Protein AF-A0A0A1STQ3-F1 (afdb_monomer)

Structure (mmCIF, N/CA/C/O backbone):
data_AF-A0A0A1STQ3-F1
#
_entry.id   AF-A0A0A1STQ3-F1
#
loop_
_atom_site.group_PDB
_atom_site.id
_atom_site.type_symbol
_atom_site.label_atom_id
_atom_site.label_alt_id
_atom_site.label_comp_id
_atom_site.label_asym_id
_atom_site.label_entity_id
_atom_site.label_seq_id
_atom_site.pdbx_PDB_ins_code
_atom_site.Cartn_x
_atom_site.Cartn_y
_atom_site.Cartn_z
_atom_site.occupancy
_atom_site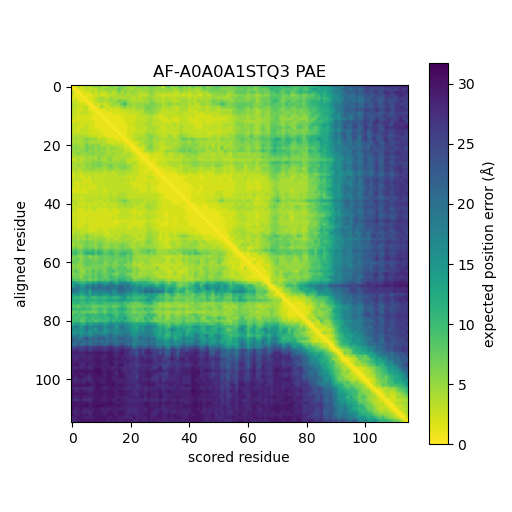.B_iso_or_equiv
_atom_site.auth_seq_id
_atom_site.auth_comp_id
_atom_site.auth_asym_id
_atom_site.auth_atom_id
_atom_site.pdbx_PDB_model_num
ATOM 1 N N . MET A 1 1 ? -2.322 8.159 -5.920 1.00 77.81 1 MET A N 1
ATOM 2 C CA . MET A 1 1 ? -1.523 7.340 -6.866 1.00 77.81 1 MET A CA 1
ATOM 3 C C . MET A 1 1 ? -0.372 8.107 -7.492 1.00 77.81 1 MET A C 1
ATOM 5 O O . MET A 1 1 ? 0.754 7.673 -7.313 1.00 77.81 1 MET A O 1
ATOM 9 N N . SER A 1 2 ? -0.618 9.239 -8.168 1.00 82.88 2 SER A N 1
ATOM 10 C CA . SER A 1 2 ? 0.446 10.011 -8.840 1.00 82.88 2 SER A CA 1
ATOM 11 C C . SER A 1 2 ? 1.638 10.333 -7.929 1.00 82.88 2 SER A C 1
ATOM 13 O O . SER A 1 2 ? 2.769 10.093 -8.323 1.00 82.88 2 SER A O 1
ATOM 15 N N . ALA A 1 3 ? 1.381 10.760 -6.685 1.00 84.69 3 ALA A N 1
ATOM 16 C CA . ALA A 1 3 ? 2.426 11.088 -5.707 1.00 84.69 3 ALA A CA 1
ATOM 17 C C . ALA A 1 3 ? 3.348 9.905 -5.339 1.00 84.69 3 ALA A C 1
ATOM 19 O O . ALA A 1 3 ? 4.530 10.096 -5.074 1.00 84.69 3 ALA A O 1
ATOM 20 N N . VAL A 1 4 ? 2.813 8.677 -5.346 1.00 84.06 4 VAL A N 1
ATOM 21 C CA . VAL A 1 4 ? 3.591 7.453 -5.091 1.00 84.06 4 VAL A CA 1
ATOM 22 C C . VAL A 1 4 ? 4.457 7.111 -6.301 1.00 84.06 4 VAL A C 1
ATOM 24 O O . VAL A 1 4 ? 5.598 6.703 -6.141 1.00 84.06 4 VAL A O 1
ATOM 27 N N . VAL A 1 5 ? 3.929 7.290 -7.517 1.00 82.88 5 VAL A N 1
ATOM 28 C CA . VAL A 1 5 ? 4.670 7.026 -8.763 1.00 82.88 5 VAL A CA 1
ATOM 29 C C . VAL A 1 5 ? 5.827 8.007 -8.937 1.00 82.88 5 VAL A C 1
ATOM 31 O O . VAL A 1 5 ? 6.866 7.621 -9.455 1.00 82.88 5 VAL A O 1
ATOM 34 N N . SER A 1 6 ? 5.659 9.247 -8.483 1.00 84.50 6 SER A N 1
ATOM 35 C CA . SER A 1 6 ? 6.706 10.269 -8.490 1.00 84.50 6 SER A CA 1
ATOM 36 C C . SER A 1 6 ? 7.690 10.166 -7.316 1.00 84.50 6 SER A C 1
ATOM 38 O O . SER A 1 6 ? 8.530 11.042 -7.175 1.00 84.50 6 SER A O 1
ATOM 40 N N . GLU A 1 7 ? 7.569 9.148 -6.452 1.00 85.19 7 GLU A N 1
ATOM 41 C CA . GLU A 1 7 ? 8.462 8.905 -5.302 1.00 85.19 7 GLU A CA 1
ATOM 42 C C . GLU A 1 7 ? 8.556 10.081 -4.304 1.00 85.19 7 GLU A C 1
ATOM 44 O O . GLU A 1 7 ? 9.529 10.220 -3.570 1.00 85.19 7 GLU A O 1
ATOM 49 N N . HIS A 1 8 ? 7.522 10.928 -4.237 1.00 88.44 8 HIS A N 1
ATOM 50 C CA . HIS A 1 8 ? 7.512 12.127 -3.393 1.00 88.44 8 HIS A CA 1
ATOM 51 C C . HIS A 1 8 ? 6.823 11.852 -2.054 1.00 88.44 8 HIS A C 1
ATOM 53 O O . HIS A 1 8 ? 5.601 11.990 -1.935 1.00 88.44 8 HIS A O 1
ATOM 59 N N . ILE A 1 9 ? 7.599 11.476 -1.034 1.00 88.50 9 ILE A N 1
ATOM 60 C CA . ILE A 1 9 ? 7.075 11.137 0.298 1.00 88.50 9 ILE A CA 1
ATOM 61 C C . ILE A 1 9 ? 6.324 12.304 0.952 1.00 88.50 9 ILE A C 1
ATOM 63 O O . ILE A 1 9 ? 5.267 12.081 1.538 1.00 88.50 9 ILE A O 1
ATOM 67 N N . GLU A 1 10 ? 6.781 13.549 0.803 1.00 90.25 10 GLU A N 1
ATOM 68 C CA . GLU A 1 10 ? 6.115 14.736 1.357 1.00 90.25 10 GLU A CA 1
ATOM 69 C C . GLU A 1 10 ? 4.731 14.935 0.744 1.00 90.25 10 GLU A C 1
ATOM 71 O O . GLU A 1 10 ? 3.764 15.205 1.454 1.00 90.25 10 GLU A O 1
ATOM 76 N N . ALA A 1 11 ? 4.610 14.737 -0.571 1.00 89.88 11 ALA A N 1
ATOM 77 C CA . ALA A 1 11 ? 3.326 14.811 -1.253 1.00 89.88 1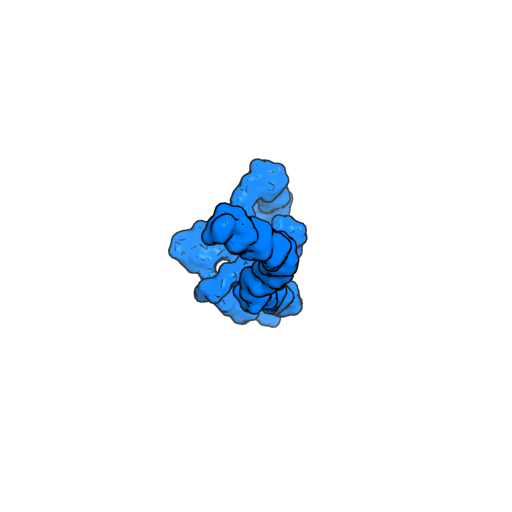1 ALA A CA 1
ATOM 78 C C . ALA A 1 11 ? 2.392 13.684 -0.788 1.00 89.88 11 ALA A C 1
ATOM 80 O O . ALA A 1 11 ? 1.206 13.919 -0.569 1.00 89.88 11 ALA A O 1
ATOM 81 N N . VAL A 1 12 ? 2.915 12.468 -0.593 1.00 88.25 12 VAL A N 1
ATOM 82 C CA . VAL A 1 12 ? 2.132 11.351 -0.041 1.00 8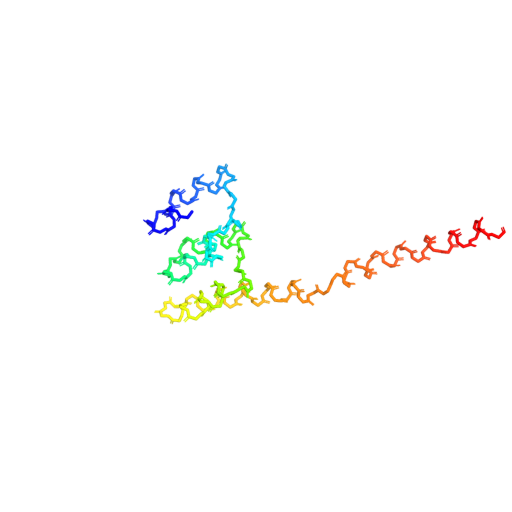8.25 12 VAL A CA 1
ATOM 83 C C . VAL A 1 12 ? 1.668 11.660 1.385 1.00 88.25 12 VAL A C 1
ATOM 85 O O . VAL A 1 12 ? 0.497 11.449 1.689 1.00 88.25 12 VAL A O 1
ATOM 88 N N . ARG A 1 13 ? 2.544 12.202 2.237 1.00 90.44 13 ARG A N 1
ATOM 89 C CA . ARG A 1 13 ? 2.221 12.608 3.612 1.00 90.44 13 ARG A CA 1
ATOM 90 C C . ARG A 1 13 ? 1.116 13.653 3.647 1.00 90.44 13 ARG A C 1
ATOM 92 O O . ARG A 1 13 ? 0.096 13.415 4.282 1.00 90.44 13 ARG A O 1
ATOM 99 N N . LEU A 1 14 ? 1.278 14.745 2.900 1.00 90.00 14 LEU A N 1
ATOM 100 C CA . LEU A 1 14 ? 0.283 15.816 2.817 1.00 90.00 14 LEU A CA 1
ATOM 101 C C . LEU A 1 14 ? -1.073 15.303 2.330 1.00 90.00 14 LEU A C 1
ATOM 103 O O . LEU A 1 14 ? -2.100 15.665 2.893 1.00 90.00 14 LEU A O 1
ATOM 107 N N . LEU A 1 15 ? -1.088 14.439 1.312 1.00 87.75 15 LEU A N 1
ATOM 108 C CA . LEU A 1 15 ? -2.329 13.861 0.802 1.00 87.75 15 LEU A CA 1
ATOM 109 C C . LEU A 1 15 ? -3.012 12.969 1.840 1.00 87.75 15 LEU A C 1
ATOM 111 O O . LEU A 1 15 ? -4.222 13.066 2.029 1.00 87.75 15 LEU A O 1
ATOM 115 N N . VAL A 1 16 ? -2.254 12.108 2.517 1.00 87.12 16 VAL A N 1
ATOM 116 C CA . VAL A 1 16 ? -2.804 11.216 3.544 1.00 87.12 16 VAL A CA 1
ATOM 117 C C . VAL A 1 16 ? -3.299 12.006 4.755 1.00 87.12 16 VAL A C 1
ATOM 119 O O . VAL A 1 16 ? -4.388 11.729 5.252 1.00 87.12 16 VAL A O 1
ATOM 122 N N . ASP A 1 17 ? -2.554 13.017 5.196 1.00 88.31 17 ASP A N 1
ATOM 123 C CA . ASP A 1 17 ? -2.948 13.875 6.316 1.00 88.31 17 ASP A CA 1
ATOM 124 C C . ASP A 1 17 ? -4.148 14.774 5.960 1.00 88.31 17 ASP A C 1
ATOM 126 O O . ASP A 1 17 ? -4.968 15.073 6.824 1.00 88.31 17 ASP A O 1
ATOM 130 N N . ALA A 1 18 ? -4.327 15.119 4.679 1.00 87.56 18 ALA A N 1
ATOM 131 C CA . ALA A 1 18 ? -5.532 15.773 4.162 1.00 87.56 18 ALA A CA 1
ATOM 132 C C . ALA A 1 18 ? -6.751 14.832 4.038 1.00 87.56 18 ALA A C 1
ATOM 134 O O . ALA A 1 18 ? -7.807 15.254 3.567 1.00 87.56 18 ALA A O 1
ATOM 135 N N . GLY A 1 19 ? -6.630 13.563 4.442 1.00 82.62 19 GLY A N 1
ATOM 136 C CA . GLY A 1 19 ? -7.724 12.592 4.417 1.00 82.62 19 GLY A CA 1
ATOM 137 C C . GLY A 1 19 ? -7.912 11.884 3.075 1.00 82.62 19 GLY A C 1
ATOM 138 O O . GLY A 1 19 ? -9.002 11.382 2.799 1.00 82.62 19 GLY A O 1
ATOM 139 N N . ALA A 1 20 ? -6.883 11.826 2.221 1.00 85.44 20 ALA A N 1
ATOM 140 C CA . ALA A 1 20 ? -6.957 11.038 0.995 1.00 85.44 20 ALA A CA 1
ATOM 141 C C . ALA A 1 20 ? -7.252 9.562 1.306 1.00 85.44 20 ALA A C 1
ATOM 143 O O . ALA A 1 20 ? -6.626 8.949 2.170 1.00 85.44 20 ALA A O 1
ATOM 144 N N . ALA A 1 21 ? -8.182 8.972 0.553 1.00 82.50 21 ALA A N 1
ATOM 145 C CA . ALA A 1 21 ? -8.564 7.577 0.716 1.00 82.50 21 ALA A CA 1
ATOM 146 C C . ALA A 1 21 ? -7.405 6.635 0.336 1.00 82.50 21 ALA A C 1
ATOM 148 O O . ALA A 1 21 ? -7.104 6.420 -0.842 1.00 82.50 21 ALA A O 1
ATOM 149 N N . ILE A 1 22 ? -6.771 6.064 1.360 1.00 81.31 22 ILE A N 1
ATOM 150 C CA . ILE A 1 22 ? -5.592 5.188 1.267 1.00 81.31 22 ILE A CA 1
ATOM 151 C C . ILE A 1 22 ? -5.908 3.875 0.530 1.00 81.31 22 ILE A C 1
ATOM 153 O O . ILE A 1 22 ? -5.082 3.371 -0.232 1.00 81.31 22 ILE A O 1
ATOM 157 N N . GLU A 1 23 ? -7.134 3.380 0.699 1.00 75.56 23 GLU A N 1
ATOM 158 C CA . GLU A 1 23 ? -7.645 2.128 0.121 1.00 75.56 23 GLU A CA 1
ATOM 159 C C . GLU A 1 23 ? -8.182 2.291 -1.312 1.00 75.56 23 GLU A C 1
ATOM 161 O O . GLU A 1 23 ? -8.771 1.369 -1.869 1.00 75.56 23 GLU A O 1
ATOM 166 N N . THR A 1 24 ? -8.018 3.464 -1.932 1.00 82.94 24 THR A N 1
ATOM 167 C CA . THR A 1 24 ? -8.464 3.656 -3.319 1.00 82.94 24 THR A CA 1
ATOM 168 C C . THR A 1 24 ? -7.680 2.729 -4.243 1.00 82.94 24 THR A C 1
ATOM 170 O O . THR A 1 24 ? -6.456 2.646 -4.148 1.00 82.94 24 THR A O 1
ATOM 173 N N . GLU A 1 25 ? -8.361 2.084 -5.185 1.00 83.69 25 GLU A N 1
ATOM 174 C CA . GLU A 1 25 ? -7.734 1.240 -6.200 1.00 83.69 25 GLU A CA 1
ATOM 175 C C . GLU A 1 25 ? -7.800 1.895 -7.584 1.00 83.69 25 GLU A C 1
ATOM 177 O O . GLU A 1 25 ? -8.721 2.640 -7.919 1.00 83.69 25 GLU A O 1
ATOM 182 N N . THR A 1 26 ? -6.795 1.621 -8.411 1.00 83.25 26 THR A N 1
ATOM 183 C CA . THR A 1 26 ? -6.842 1.936 -9.845 1.00 83.25 26 THR A CA 1
ATOM 184 C C . THR A 1 26 ? -7.768 0.967 -10.587 1.00 83.25 26 THR A C 1
ATOM 186 O O . THR A 1 26 ? -8.147 -0.075 -10.060 1.00 83.25 26 THR A O 1
ATOM 189 N N . SER A 1 27 ? -8.058 1.237 -11.864 1.00 83.06 27 SER A N 1
ATOM 190 C CA . SER A 1 27 ? -8.806 0.317 -12.742 1.00 83.06 27 SER A CA 1
ATOM 191 C C . SER A 1 27 ? -8.186 -1.085 -12.868 1.00 83.06 27 SER A C 1
ATOM 193 O O . SER A 1 27 ? -8.864 -2.030 -13.258 1.00 83.06 27 SER A O 1
ATOM 195 N N . TRP A 1 28 ? -6.906 -1.234 -12.514 1.00 77.69 28 TRP A N 1
ATOM 196 C CA . TRP A 1 28 ? -6.167 -2.500 -12.507 1.00 77.69 28 TRP A CA 1
ATOM 197 C C . TRP A 1 28 ? -6.139 -3.191 -11.131 1.00 77.69 28 TRP A C 1
ATOM 199 O O . TRP A 1 28 ? -5.426 -4.192 -10.959 1.00 77.69 28 TRP A O 1
ATOM 209 N N . GLY A 1 29 ? -6.863 -2.641 -10.150 1.00 80.62 29 GLY A N 1
ATOM 210 C CA . GLY A 1 29 ? -6.897 -3.094 -8.759 1.00 80.62 29 GLY A CA 1
ATOM 211 C C . GLY A 1 29 ? -5.636 -2.750 -7.959 1.00 80.62 29 GLY A C 1
ATOM 212 O O . GLY A 1 29 ? -5.431 -3.297 -6.882 1.00 80.62 29 GLY A O 1
ATOM 213 N N . ASP A 1 30 ? -4.734 -1.912 -8.488 1.00 83.94 30 ASP A N 1
ATOM 214 C CA . ASP A 1 30 ? -3.533 -1.506 -7.747 1.00 83.94 30 ASP A CA 1
ATOM 215 C C . ASP A 1 30 ? -3.886 -0.385 -6.759 1.00 83.94 30 ASP A C 1
ATOM 217 O O . ASP A 1 30 ? -4.345 0.681 -7.180 1.00 83.94 30 ASP A O 1
ATOM 221 N N . SER A 1 31 ? -3.624 -0.616 -5.470 1.00 87.75 31 SER A N 1
ATOM 222 C CA . SER A 1 31 ? -3.673 0.401 -4.411 1.00 87.75 31 SER A CA 1
ATOM 223 C C . SER A 1 31 ? -2.368 1.206 -4.325 1.00 87.75 31 SER A C 1
ATOM 225 O O . SER A 1 31 ? -1.345 0.827 -4.907 1.00 87.75 31 SER A O 1
ATOM 227 N N . ALA A 1 32 ? -2.367 2.298 -3.553 1.00 87.31 32 ALA A N 1
ATOM 228 C CA . ALA A 1 32 ? -1.185 3.143 -3.357 1.00 87.31 32 ALA A CA 1
ATOM 229 C C . ALA A 1 32 ? -0.015 2.333 -2.781 1.00 87.31 32 ALA A C 1
ATOM 231 O O . ALA A 1 32 ? 1.114 2.426 -3.265 1.00 87.31 32 ALA A O 1
ATOM 232 N N . LEU A 1 33 ? -0.321 1.459 -1.822 1.00 87.06 33 LEU A N 1
ATOM 233 C CA . LEU A 1 33 ? 0.631 0.535 -1.219 1.00 87.06 33 LEU A CA 1
ATOM 234 C C . LEU A 1 33 ? 1.146 -0.508 -2.219 1.00 87.06 33 LEU A C 1
ATOM 236 O O . LEU A 1 33 ? 2.330 -0.830 -2.212 1.00 87.06 33 LEU A O 1
ATOM 240 N N . THR A 1 34 ? 0.289 -1.009 -3.114 1.00 85.56 34 THR A N 1
ATOM 241 C CA . THR A 1 34 ? 0.697 -1.978 -4.146 1.00 85.56 34 THR A CA 1
ATOM 242 C C . THR A 1 34 ? 1.726 -1.369 -5.098 1.00 85.56 34 THR A C 1
ATOM 244 O O . THR A 1 34 ? 2.716 -2.018 -5.439 1.00 85.56 34 THR A O 1
ATOM 247 N N . ILE A 1 35 ? 1.514 -0.117 -5.514 1.00 87.19 35 ILE A N 1
ATOM 248 C CA . ILE A 1 35 ? 2.440 0.609 -6.393 1.00 87.19 35 ILE A CA 1
ATOM 249 C C . ILE A 1 35 ? 3.766 0.864 -5.668 1.00 87.19 35 ILE A C 1
ATOM 251 O O . ILE A 1 35 ? 4.822 0.562 -6.224 1.00 87.19 35 ILE A O 1
ATOM 255 N N . ALA A 1 36 ? 3.714 1.343 -4.420 1.00 87.44 36 ALA A N 1
ATOM 256 C CA . ALA A 1 36 ? 4.903 1.590 -3.604 1.00 87.44 36 ALA A CA 1
ATOM 257 C C . ALA A 1 36 ? 5.731 0.308 -3.397 1.00 87.44 36 ALA A C 1
ATOM 259 O O . ALA A 1 36 ? 6.933 0.291 -3.666 1.00 87.44 36 ALA A O 1
ATOM 260 N N . ALA A 1 37 ? 5.070 -0.796 -3.036 1.00 83.94 37 ALA A N 1
ATOM 261 C CA . ALA A 1 37 ? 5.706 -2.092 -2.824 1.00 83.94 37 ALA A CA 1
ATOM 262 C C . ALA A 1 37 ? 6.286 -2.689 -4.117 1.00 83.94 37 ALA A C 1
ATOM 264 O O . ALA A 1 37 ? 7.361 -3.288 -4.092 1.00 83.94 37 ALA A O 1
ATOM 265 N N . ARG A 1 38 ? 5.605 -2.520 -5.261 1.00 83.75 38 ARG A N 1
ATOM 266 C CA . ARG A 1 38 ? 6.094 -2.988 -6.571 1.00 83.75 38 ARG A CA 1
ATOM 267 C C . ARG A 1 38 ? 7.347 -2.237 -7.017 1.00 83.75 38 ARG A C 1
ATOM 269 O O . ARG A 1 38 ? 8.233 -2.850 -7.606 1.00 83.75 38 ARG A O 1
ATOM 276 N N . ASN A 1 39 ? 7.402 -0.938 -6.740 1.00 83.50 39 ASN A N 1
ATOM 277 C CA . ASN A 1 39 ? 8.528 -0.083 -7.108 1.00 83.50 39 ASN A CA 1
ATOM 278 C C . ASN A 1 39 ? 9.664 -0.131 -6.065 1.00 83.50 39 ASN A C 1
ATOM 280 O O . ASN A 1 39 ? 10.782 0.287 -6.352 1.00 83.50 39 ASN A O 1
ATOM 284 N N . GLY A 1 40 ? 9.408 -0.700 -4.881 1.00 81.88 40 GLY A N 1
ATOM 285 C CA . GLY A 1 40 ? 10.386 -0.821 -3.800 1.00 81.88 40 GLY A CA 1
ATOM 286 C C . GLY A 1 40 ? 10.651 0.500 -3.081 1.00 81.88 40 GLY A C 1
ATOM 287 O O . GLY A 1 40 ? 11.788 0.765 -2.702 1.00 81.88 40 GLY A O 1
ATOM 288 N N . LEU A 1 41 ? 9.617 1.331 -2.936 1.00 86.62 41 LEU A N 1
ATOM 289 C CA . LEU A 1 41 ? 9.680 2.615 -2.242 1.00 86.62 41 LEU A CA 1
ATOM 290 C C . LEU A 1 41 ? 9.513 2.377 -0.739 1.00 86.62 41 LEU A C 1
ATOM 292 O O . LEU A 1 41 ? 8.385 2.423 -0.247 1.00 86.62 41 LEU A O 1
ATOM 296 N N . GLU A 1 42 ? 10.608 2.079 -0.028 1.00 83.88 42 GLU 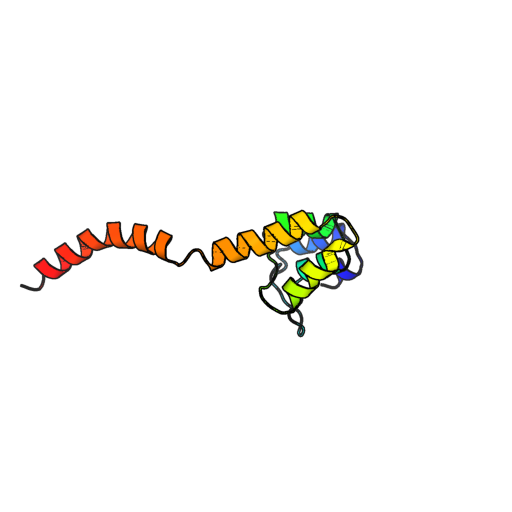A N 1
ATOM 297 C CA . GLU A 1 42 ? 10.601 1.743 1.412 1.00 83.88 42 GLU A CA 1
ATOM 298 C C . GLU A 1 42 ? 9.721 2.678 2.217 1.00 83.88 42 GLU A C 1
ATOM 300 O O . GLU A 1 42 ? 8.793 2.265 2.902 1.00 83.88 42 GLU A O 1
ATOM 305 N N . GLU A 1 43 ? 10.046 3.959 2.107 1.00 86.31 43 GLU A N 1
ATOM 306 C CA . GLU A 1 43 ? 9.597 4.981 3.024 1.00 86.31 43 GLU A CA 1
ATOM 307 C C . GLU A 1 43 ? 8.109 5.237 2.829 1.00 86.31 43 GLU A C 1
ATOM 309 O O . GLU A 1 43 ? 7.345 5.291 3.789 1.00 86.31 43 GLU A O 1
ATOM 314 N N . ILE A 1 44 ? 7.675 5.269 1.568 1.00 88.44 44 ILE A N 1
ATOM 315 C CA . ILE A 1 44 ? 6.267 5.391 1.200 1.00 88.44 44 ILE A CA 1
ATOM 316 C C . ILE A 1 44 ? 5.499 4.125 1.590 1.00 88.44 44 ILE A C 1
ATOM 318 O O . ILE A 1 44 ? 4.378 4.220 2.081 1.00 88.44 44 ILE A O 1
ATOM 322 N N . THR A 1 45 ? 6.083 2.939 1.405 1.00 86.81 45 THR A N 1
ATOM 323 C CA . THR A 1 45 ? 5.428 1.671 1.759 1.00 86.81 45 THR A CA 1
ATOM 324 C C . THR A 1 45 ? 5.240 1.560 3.272 1.00 86.81 45 THR A C 1
ATOM 326 O O . THR A 1 45 ? 4.148 1.216 3.717 1.00 86.81 45 THR A O 1
ATOM 329 N N . ASN A 1 46 ? 6.265 1.906 4.055 1.00 85.12 46 ASN A N 1
ATOM 330 C CA . ASN A 1 46 ? 6.210 1.927 5.515 1.00 85.12 46 ASN A CA 1
ATOM 331 C C . ASN A 1 46 ? 5.205 2.970 6.006 1.00 85.12 46 ASN A C 1
ATOM 333 O O . ASN A 1 46 ? 4.328 2.636 6.789 1.00 85.12 46 ASN A O 1
ATOM 337 N N . PHE A 1 47 ? 5.253 4.193 5.474 1.00 88.06 47 PHE A N 1
ATOM 338 C CA . PHE A 1 47 ? 4.313 5.247 5.852 1.00 88.06 47 PHE A CA 1
ATOM 339 C C . PHE A 1 47 ? 2.854 4.865 5.566 1.00 88.06 47 PHE A C 1
ATOM 341 O O . PHE A 1 47 ? 1.982 5.056 6.413 1.00 88.06 47 PHE A O 1
ATOM 348 N N . LEU A 1 48 ? 2.574 4.307 4.385 1.00 86.75 48 LEU A N 1
ATOM 349 C CA . LEU A 1 48 ? 1.227 3.854 4.039 1.00 86.75 48 LEU A CA 1
ATOM 350 C C . LEU A 1 48 ? 0.790 2.688 4.936 1.00 86.75 48 LEU A C 1
ATOM 352 O O . LEU A 1 48 ? -0.342 2.692 5.414 1.00 86.75 48 LEU A O 1
ATOM 356 N N . ALA A 1 49 ? 1.678 1.729 5.208 1.00 83.12 49 ALA A N 1
ATOM 357 C CA . ALA A 1 49 ? 1.401 0.616 6.114 1.00 83.12 49 ALA A CA 1
ATOM 358 C C . ALA A 1 49 ? 1.115 1.087 7.552 1.00 83.12 49 ALA A C 1
ATOM 360 O O . ALA A 1 49 ? 0.147 0.630 8.157 1.00 83.12 49 ALA A O 1
ATOM 361 N N . ASP A 1 50 ? 1.886 2.047 8.072 1.00 85.12 50 ASP A N 1
ATOM 362 C CA . ASP A 1 50 ? 1.690 2.643 9.402 1.00 85.12 50 ASP A CA 1
ATOM 363 C C . ASP A 1 50 ? 0.351 3.383 9.510 1.00 85.12 50 ASP A C 1
ATOM 365 O O . ASP A 1 50 ? -0.279 3.411 10.568 1.00 85.12 50 ASP A O 1
ATOM 369 N N . LYS A 1 51 ? -0.121 3.951 8.397 1.00 84.44 51 LYS A N 1
ATOM 370 C CA . LYS A 1 51 ? -1.444 4.580 8.287 1.00 84.44 51 LYS A CA 1
ATOM 371 C C . LYS A 1 51 ? -2.580 3.568 8.074 1.00 84.44 51 LYS A C 1
ATOM 373 O O . LYS A 1 51 ? -3.731 3.976 7.935 1.00 84.44 51 LYS A O 1
ATOM 378 N N . GLY A 1 52 ? -2.279 2.269 8.085 1.00 79.81 52 GLY A N 1
ATOM 379 C CA . GLY A 1 52 ? -3.258 1.187 7.997 1.00 79.81 52 GLY A CA 1
ATOM 380 C C . GLY A 1 52 ? -3.570 0.714 6.578 1.00 79.81 52 GLY A C 1
ATOM 381 O O . GLY A 1 52 ? -4.542 -0.016 6.412 1.00 79.81 52 GLY A O 1
ATOM 382 N N . ALA A 1 53 ? -2.771 1.098 5.574 1.00 83.25 53 ALA A N 1
ATOM 383 C CA . ALA A 1 53 ? -2.936 0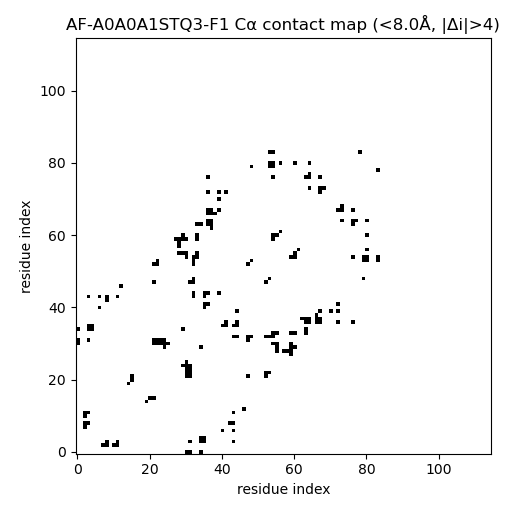.597 4.213 1.00 83.25 53 ALA A CA 1
ATOM 384 C C . ALA A 1 53 ? -2.709 -0.916 4.154 1.00 83.25 53 ALA A C 1
ATOM 386 O O . ALA A 1 53 ? -1.713 -1.421 4.683 1.00 83.25 53 ALA A O 1
ATOM 387 N N . ILE A 1 54 ? -3.571 -1.637 3.436 1.00 79.06 54 ILE A N 1
ATOM 388 C CA . ILE A 1 54 ? -3.440 -3.091 3.262 1.00 79.06 54 ILE A CA 1
ATOM 389 C C . ILE A 1 54 ? -3.256 -3.445 1.780 1.00 79.06 54 ILE A C 1
ATOM 391 O O . ILE A 1 54 ? -3.613 -2.704 0.862 1.00 79.06 54 ILE A O 1
ATOM 395 N N . LEU A 1 55 ? -2.613 -4.588 1.523 1.00 78.88 55 LEU A N 1
ATOM 396 C CA . LEU A 1 55 ? -2.496 -5.122 0.171 1.00 78.88 55 LEU A CA 1
ATOM 397 C C . LEU A 1 55 ? -3.778 -5.868 -0.232 1.00 78.88 55 LEU A C 1
ATOM 399 O O . LEU A 1 55 ? -4.243 -6.730 0.519 1.00 78.88 55 LEU A O 1
ATOM 403 N N . PRO A 1 56 ? -4.308 -5.631 -1.441 1.00 75.88 56 PRO A N 1
ATOM 404 C CA . PRO A 1 56 ? -5.511 -6.312 -1.907 1.00 75.88 56 PRO A CA 1
ATOM 405 C C . PRO A 1 56 ? -5.260 -7.812 -2.147 1.00 75.88 56 PRO A C 1
ATOM 407 O O . PRO A 1 56 ? -4.205 -8.198 -2.650 1.00 75.88 56 PRO A O 1
ATOM 410 N N . GLN A 1 57 ? -6.244 -8.689 -1.881 1.00 69.62 57 GLN A N 1
ATOM 411 C CA . GLN A 1 57 ? -6.111 -10.154 -2.116 1.00 69.62 57 GLN A CA 1
ATOM 412 C C . GLN A 1 57 ? -6.018 -10.530 -3.605 1.00 69.62 57 GLN A C 1
ATOM 414 O O . GLN A 1 57 ? -5.721 -11.675 -3.971 1.00 69.62 57 GLN A O 1
ATOM 419 N N . GLY A 1 58 ? -6.310 -9.567 -4.478 1.00 74.81 58 GLY A N 1
ATOM 420 C CA . GLY A 1 58 ? -6.368 -9.745 -5.914 1.00 74.81 58 GLY A CA 1
ATOM 421 C C . GLY A 1 58 ? -5.003 -9.938 -6.587 1.00 74.81 58 GLY A C 1
ATOM 422 O O . GLY A 1 58 ? -3.950 -10.049 -5.948 1.00 74.81 58 GLY A O 1
ATOM 423 N N . PRO A 1 59 ? -5.000 -9.966 -7.929 1.00 76.50 59 PRO A N 1
ATOM 424 C CA . PRO A 1 59 ? -3.777 -10.025 -8.724 1.00 76.50 59 PRO A CA 1
ATOM 425 C C . PRO A 1 59 ? -2.763 -8.939 -8.340 1.00 76.50 59 PRO A C 1
ATOM 427 O O . PRO A 1 59 ? -1.565 -9.207 -8.349 1.00 76.50 59 PRO A O 1
ATOM 430 N N . ALA A 1 60 ? -3.240 -7.753 -7.960 1.00 75.44 60 ALA A N 1
ATOM 431 C CA . ALA A 1 60 ? -2.444 -6.620 -7.501 1.00 75.44 60 ALA A CA 1
ATOM 432 C C . ALA A 1 60 ? -1.558 -6.943 -6.288 1.00 75.44 60 ALA A C 1
ATOM 434 O O . ALA A 1 60 ? -0.332 -6.879 -6.407 1.00 75.44 60 ALA A O 1
ATOM 435 N N . GLY A 1 61 ? -2.127 -7.401 -5.168 1.00 77.75 61 GLY A N 1
A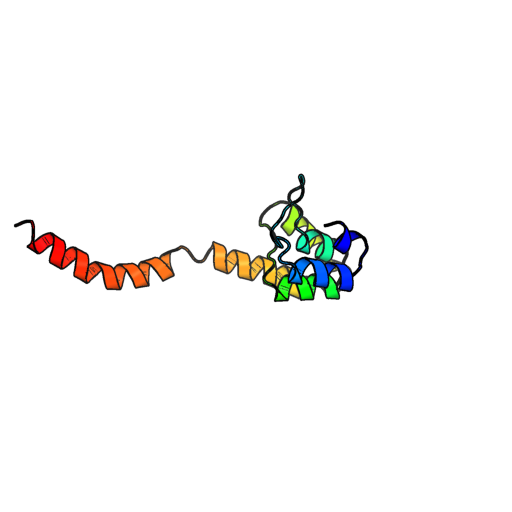TOM 436 C CA . GLY A 1 61 ? -1.328 -7.759 -3.991 1.00 77.75 61 GLY A CA 1
ATOM 437 C C . GLY A 1 61 ? -0.379 -8.926 -4.259 1.00 77.75 61 GLY A C 1
ATOM 438 O O . GLY A 1 61 ? 0.781 -8.882 -3.853 1.00 77.75 61 GLY A O 1
ATOM 439 N N . ARG A 1 62 ? -0.804 -9.920 -5.058 1.00 78.31 62 ARG A N 1
ATOM 440 C CA . ARG A 1 62 ? 0.082 -11.023 -5.488 1.00 78.31 62 ARG A CA 1
ATOM 441 C C . ARG A 1 62 ? 1.257 -10.549 -6.345 1.00 78.31 62 ARG A C 1
ATOM 443 O O . ARG A 1 62 ? 2.332 -11.149 -6.307 1.00 78.31 62 ARG A O 1
ATOM 450 N N . ARG A 1 63 ? 1.068 -9.509 -7.164 1.00 78.31 63 ARG A N 1
ATOM 451 C CA . ARG A 1 63 ? 2.155 -8.890 -7.938 1.00 78.31 63 ARG A CA 1
ATOM 452 C C . ARG A 1 63 ? 3.114 -8.151 -7.014 1.00 78.31 63 ARG A C 1
ATOM 454 O O . ARG A 1 63 ? 4.313 -8.381 -7.133 1.00 78.31 63 ARG A O 1
ATOM 461 N N . ALA A 1 64 ? 2.608 -7.340 -6.084 1.00 78.88 64 ALA A N 1
ATOM 462 C CA . ALA A 1 64 ? 3.441 -6.649 -5.099 1.00 78.88 64 ALA A CA 1
ATOM 463 C C . ALA A 1 64 ? 4.282 -7.639 -4.277 1.00 78.88 64 ALA A C 1
ATOM 465 O O . ALA A 1 64 ? 5.495 -7.471 -4.177 1.00 78.88 64 ALA A O 1
ATOM 466 N N . SER A 1 65 ? 3.690 -8.739 -3.798 1.00 76.94 65 SER A N 1
ATOM 467 C CA . SER A 1 65 ? 4.421 -9.776 -3.056 1.00 76.94 65 SER A CA 1
ATOM 468 C C . SER A 1 65 ? 5.490 -10.488 -3.876 1.00 76.94 65 SER A C 1
ATOM 470 O O . SER A 1 65 ? 6.530 -10.856 -3.338 1.00 76.94 65 SER A O 1
ATOM 472 N N . ARG A 1 66 ? 5.265 -10.669 -5.181 1.00 74.94 66 ARG A N 1
ATOM 473 C CA . ARG A 1 66 ? 6.248 -11.276 -6.091 1.00 74.94 66 ARG A CA 1
ATOM 474 C C . ARG A 1 66 ? 7.329 -10.297 -6.555 1.00 74.94 66 ARG A C 1
ATOM 476 O O . ARG A 1 66 ? 8.382 -10.753 -6.982 1.00 74.94 66 ARG A O 1
ATOM 483 N N . ALA A 1 67 ? 7.073 -8.989 -6.507 1.00 71.00 67 ALA A N 1
ATOM 484 C CA . ALA A 1 67 ? 8.002 -7.930 -6.918 1.00 71.00 67 ALA A CA 1
ATOM 485 C C . ALA A 1 67 ? 8.875 -7.403 -5.762 1.00 71.00 67 ALA A C 1
ATOM 487 O O . ALA A 1 67 ? 10.023 -7.019 -5.992 1.00 71.00 67 ALA A O 1
ATOM 488 N N . ALA A 1 68 ? 8.396 -7.524 -4.519 1.00 65.88 68 ALA A N 1
ATOM 489 C CA . ALA A 1 68 ? 9.155 -7.293 -3.288 1.00 65.88 68 ALA A CA 1
ATOM 490 C C . ALA A 1 68 ? 10.557 -7.957 -3.205 1.00 65.88 68 ALA A C 1
ATOM 492 O O . ALA A 1 68 ? 11.408 -7.416 -2.488 1.00 65.88 68 ALA A O 1
ATOM 493 N N . PRO A 1 69 ? 10.872 -9.071 -3.917 1.00 56.50 69 PRO A N 1
ATOM 494 C CA . PRO A 1 69 ? 12.115 -9.779 -3.705 1.00 56.50 69 PRO A CA 1
ATOM 495 C C . PRO A 1 69 ? 13.422 -9.093 -3.988 1.00 56.50 69 PRO A C 1
ATOM 497 O O . PRO A 1 69 ? 14.446 -9.495 -3.440 1.00 56.50 69 PRO A O 1
ATOM 500 N N . ARG A 1 70 ? 13.406 -8.077 -4.839 1.00 56.44 70 ARG A N 1
ATOM 501 C CA . ARG A 1 70 ? 14.649 -7.473 -5.303 1.00 56.44 70 ARG A CA 1
ATOM 502 C C . ARG A 1 70 ? 15.256 -6.484 -4.309 1.00 56.44 70 ARG A C 1
ATOM 504 O O . ARG A 1 70 ? 16.369 -6.041 -4.559 1.00 56.44 70 ARG A O 1
ATOM 511 N N . ARG A 1 71 ? 14.557 -6.118 -3.221 1.00 59.22 71 ARG A N 1
ATOM 512 C CA . ARG A 1 71 ? 14.949 -4.972 -2.3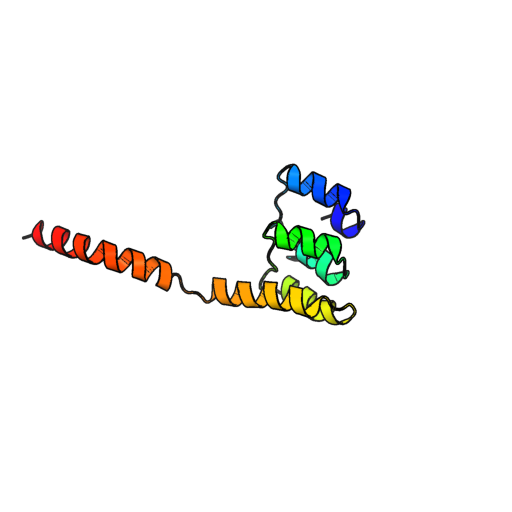73 1.00 59.22 71 ARG A CA 1
ATOM 513 C C . ARG A 1 71 ? 14.723 -5.116 -0.856 1.00 59.22 71 ARG A C 1
ATOM 515 O O . ARG A 1 71 ? 14.763 -4.12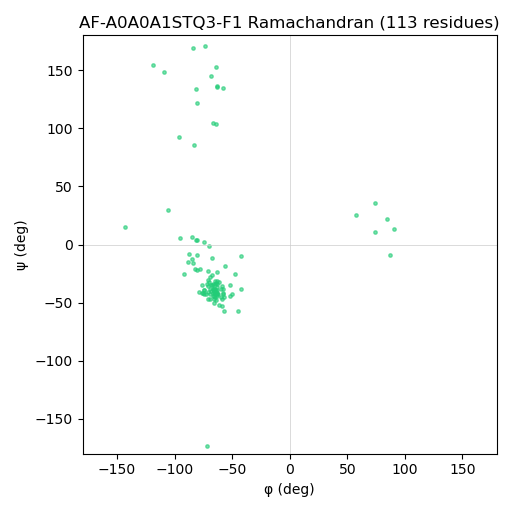4 -0.153 1.00 59.22 71 ARG A O 1
ATOM 522 N N . GLY A 1 72 ? 14.482 -6.319 -0.322 1.00 62.06 72 GLY A N 1
ATOM 523 C CA . GLY A 1 72 ? 14.379 -6.533 1.141 1.00 62.06 72 GLY A CA 1
ATOM 524 C C . GLY A 1 72 ? 12.988 -6.318 1.770 1.00 62.06 72 GLY A C 1
ATOM 525 O O . GLY A 1 72 ? 12.758 -6.765 2.891 1.00 62.06 72 GLY A O 1
ATOM 526 N N . TYR A 1 73 ? 12.009 -5.789 1.024 1.00 69.50 73 TYR A N 1
ATOM 527 C CA . TYR A 1 73 ? 10.616 -5.551 1.475 1.00 69.50 73 TYR A CA 1
ATOM 528 C C . TYR A 1 73 ? 9.757 -6.794 1.692 1.00 69.50 73 TYR A C 1
ATOM 530 O O . TYR A 1 73 ? 8.592 -6.704 2.084 1.00 69.50 73 TYR A O 1
ATOM 538 N N . HIS A 1 74 ? 10.314 -7.973 1.437 1.00 65.62 74 HIS A N 1
ATOM 539 C CA . HIS A 1 74 ? 9.626 -9.254 1.559 1.00 65.62 74 HIS A CA 1
ATOM 540 C C . HIS A 1 74 ? 8.915 -9.445 2.892 1.00 65.62 74 HIS A C 1
ATOM 542 O O . HIS A 1 74 ? 7.807 -9.971 2.919 1.00 65.62 74 HIS A O 1
ATOM 548 N N . GLN A 1 75 ? 9.558 -9.053 3.994 1.00 70.12 75 GLN A N 1
ATOM 549 C CA . GLN A 1 75 ? 9.010 -9.259 5.333 1.00 70.12 75 GLN A CA 1
ATOM 550 C C . GLN A 1 75 ? 7.790 -8.371 5.570 1.00 70.12 75 GLN A C 1
ATOM 552 O O . GLN A 1 75 ? 6.780 -8.852 6.076 1.00 70.12 75 GLN A O 1
ATOM 557 N N . LEU A 1 76 ? 7.853 -7.110 5.140 1.00 73.62 76 LEU A N 1
ATOM 558 C CA . LEU A 1 76 ? 6.747 -6.168 5.257 1.00 73.62 76 LEU A CA 1
ATOM 559 C C . LEU A 1 76 ? 5.560 -6.606 4.394 1.00 73.62 76 LEU A C 1
ATOM 561 O O . LEU A 1 76 ? 4.450 -6.756 4.892 1.00 73.62 76 LEU A O 1
ATOM 565 N N . VAL A 1 77 ? 5.805 -6.918 3.121 1.00 70.44 77 VAL A N 1
ATOM 566 C CA . VAL A 1 77 ? 4.752 -7.349 2.194 1.00 70.44 77 VAL A CA 1
ATOM 567 C C . VAL A 1 77 ? 4.141 -8.692 2.611 1.00 70.44 77 VAL A C 1
ATOM 569 O O . VAL A 1 77 ? 2.921 -8.862 2.541 1.00 70.44 77 VAL A O 1
ATOM 572 N N . ARG A 1 78 ? 4.951 -9.644 3.104 1.00 69.44 78 ARG A N 1
ATOM 573 C CA . ARG A 1 78 ? 4.434 -10.899 3.672 1.00 69.44 78 ARG A CA 1
ATOM 574 C C . ARG A 1 78 ? 3.616 -10.653 4.926 1.00 69.44 78 ARG A C 1
ATOM 576 O O . ARG A 1 78 ? 2.581 -11.292 5.040 1.00 69.44 78 ARG A O 1
ATOM 583 N N . ARG A 1 79 ? 4.033 -9.762 5.831 1.00 70.50 79 ARG A N 1
ATOM 584 C CA . ARG A 1 79 ? 3.240 -9.395 7.017 1.00 70.50 79 ARG A CA 1
ATOM 585 C C . ARG A 1 79 ? 1.911 -8.780 6.610 1.00 70.50 79 ARG A C 1
ATOM 587 O O . ARG A 1 79 ? 0.886 -9.333 6.962 1.00 70.50 79 ARG A O 1
ATOM 594 N N . LEU A 1 80 ? 1.913 -7.767 5.749 1.00 71.81 80 LEU A N 1
ATOM 595 C CA . LEU A 1 80 ? 0.689 -7.123 5.259 1.00 71.81 80 LEU A CA 1
ATOM 596 C C . LEU A 1 80 ? -0.263 -8.115 4.573 1.00 71.81 80 LEU A C 1
ATOM 598 O O . LEU A 1 80 ? -1.470 -8.057 4.776 1.00 71.81 80 LEU A O 1
ATOM 602 N N . THR A 1 81 ? 0.270 -9.083 3.822 1.00 67.12 81 THR A N 1
ATOM 603 C CA . THR A 1 81 ? -0.539 -10.133 3.177 1.00 67.12 81 THR A CA 1
ATOM 604 C C . THR A 1 81 ? -1.007 -11.208 4.170 1.00 67.12 81 THR A C 1
ATOM 606 O O . THR A 1 81 ? -2.137 -11.680 4.090 1.00 67.12 81 THR A O 1
ATOM 609 N N . ALA A 1 82 ? -0.148 -11.643 5.096 1.00 63.59 82 ALA A N 1
ATOM 610 C CA . ALA A 1 82 ? -0.423 -12.728 6.038 1.00 63.59 82 ALA A CA 1
ATOM 611 C C . ALA A 1 82 ? -1.289 -12.278 7.217 1.00 63.59 82 ALA A C 1
ATOM 613 O O . ALA A 1 82 ? -2.194 -13.012 7.601 1.00 63.59 82 ALA A O 1
ATOM 614 N N . ASP A 1 83 ? -1.048 -11.086 7.761 1.00 62.09 83 ASP A N 1
ATOM 615 C CA . ASP A 1 83 ? -1.906 -10.454 8.761 1.00 62.09 83 ASP A CA 1
ATOM 616 C C . ASP A 1 83 ? -3.276 -10.185 8.160 1.00 62.09 83 ASP A C 1
ATOM 618 O O . ASP A 1 83 ? -4.278 -10.489 8.798 1.00 62.09 83 ASP A O 1
ATOM 622 N N . TYR A 1 84 ? -3.350 -9.766 6.895 1.00 57.66 84 TYR A N 1
ATOM 623 C CA . TYR A 1 84 ? -4.633 -9.661 6.217 1.00 57.66 84 TYR A CA 1
ATOM 624 C C . TYR A 1 84 ? -5.300 -11.016 5.979 1.00 57.66 84 TYR A C 1
ATOM 626 O O . TYR A 1 84 ? -6.472 -11.156 6.300 1.00 57.66 84 TYR A O 1
ATOM 634 N N . ASN A 1 85 ? -4.588 -12.051 5.519 1.00 58.06 85 ASN A N 1
ATOM 635 C CA . ASN A 1 85 ? -5.154 -13.403 5.442 1.00 58.06 85 ASN A CA 1
ATOM 636 C C . ASN A 1 85 ? -5.613 -13.895 6.818 1.00 58.06 85 ASN A C 1
ATOM 638 O O . ASN A 1 85 ? -6.639 -14.546 6.910 1.00 58.06 85 ASN A O 1
ATOM 642 N N . ARG A 1 86 ? -4.912 -13.558 7.902 1.00 56.97 86 ARG A N 1
ATOM 643 C CA . ARG A 1 86 ? -5.310 -13.885 9.276 1.00 56.97 86 ARG A CA 1
ATOM 644 C C . ARG A 1 86 ? -6.510 -13.060 9.748 1.00 56.97 86 ARG A C 1
ATOM 646 O O . ARG A 1 86 ? -7.304 -13.579 10.521 1.00 56.97 86 ARG A O 1
ATOM 653 N N . LEU A 1 87 ? -6.655 -11.804 9.334 1.00 51.16 87 LEU A N 1
ATOM 654 C CA . LEU A 1 87 ? -7.811 -10.951 9.639 1.00 51.16 87 LEU A CA 1
ATOM 655 C C . LEU A 1 87 ? -9.039 -11.351 8.809 1.00 51.16 87 LEU A C 1
ATOM 657 O O . LEU A 1 87 ? -10.140 -11.399 9.338 1.00 51.16 87 LEU A O 1
ATOM 661 N N . ALA A 1 88 ? -8.841 -11.702 7.540 1.00 51.78 88 ALA A N 1
ATOM 662 C CA . ALA A 1 88 ? -9.874 -12.166 6.622 1.00 51.78 88 ALA A CA 1
ATOM 663 C C . ALA A 1 88 ? -10.293 -13.621 6.895 1.00 51.78 88 ALA A C 1
ATOM 665 O O . ALA A 1 88 ? -11.462 -13.961 6.745 1.00 51.78 88 ALA A O 1
ATOM 666 N N . GLN A 1 89 ? -9.359 -14.484 7.316 1.00 48.06 89 GLN A N 1
ATOM 667 C CA . GLN A 1 89 ? -9.646 -15.850 7.775 1.00 48.06 89 GLN A CA 1
ATOM 668 C C . GLN A 1 89 ? -9.973 -15.929 9.261 1.00 48.06 89 GLN A C 1
ATOM 670 O O . GLN A 1 89 ? -10.388 -16.995 9.708 1.00 48.06 89 GLN A O 1
ATOM 675 N N . GLN A 1 90 ? -9.821 -14.849 10.038 1.00 41.19 90 GLN A N 1
ATOM 676 C CA . GLN A 1 90 ? -10.568 -14.732 11.281 1.00 41.19 90 GLN A CA 1
ATOM 677 C C . GLN A 1 90 ? -12.023 -14.662 10.847 1.00 41.19 90 GLN A C 1
ATOM 679 O O . GLN A 1 90 ? -12.466 -13.629 10.345 1.00 41.19 90 GLN A O 1
ATOM 684 N N . PRO A 1 91 ? -12.789 -15.756 10.988 1.00 40.69 91 PRO A N 1
ATOM 685 C CA . PRO A 1 91 ? -14.182 -15.670 10.655 1.00 40.69 91 PRO A CA 1
ATOM 686 C C . PRO A 1 91 ? -14.746 -14.665 11.659 1.00 40.69 91 PRO A C 1
ATOM 688 O O . PRO A 1 91 ? -14.281 -14.581 12.806 1.00 40.69 91 PRO A O 1
ATOM 691 N N . LEU A 1 92 ? -15.818 -13.981 11.285 1.00 47.41 92 LEU A N 1
ATOM 692 C CA . LEU A 1 92 ? -16.699 -13.252 12.200 1.00 47.41 92 LEU A CA 1
ATOM 693 C C . LEU A 1 92 ? -17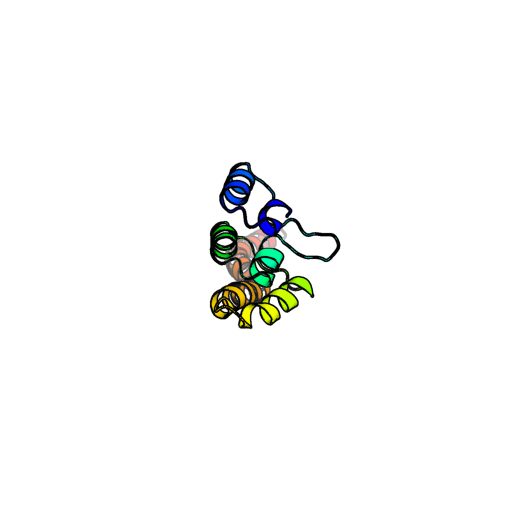.018 -14.020 13.512 1.00 47.41 92 LEU A C 1
ATOM 695 O O . LEU A 1 92 ? -17.558 -13.427 14.434 1.00 47.41 92 LEU A O 1
ATOM 699 N N . GLN A 1 93 ? -16.664 -15.310 13.637 1.00 43.50 93 GLN A N 1
ATOM 700 C CA . GLN A 1 93 ? -16.647 -16.192 14.812 1.00 43.50 93 GLN A CA 1
ATOM 701 C C . GLN A 1 93 ? -16.119 -15.609 16.128 1.00 43.50 93 GLN A C 1
ATOM 703 O O . GLN A 1 93 ? -16.675 -15.963 17.166 1.00 43.50 93 GLN A O 1
ATOM 708 N N . ARG A 1 94 ? -15.076 -14.765 16.177 1.00 43.16 94 ARG A N 1
ATOM 709 C CA . ARG A 1 94 ? -14.651 -14.196 17.482 1.00 43.16 94 ARG A CA 1
ATOM 710 C C . ARG A 1 94 ? -15.608 -13.110 17.964 1.00 43.16 94 ARG A C 1
ATOM 712 O O . ARG A 1 94 ? -16.013 -13.138 19.127 1.00 43.16 94 ARG A O 1
ATOM 719 N N . GLN A 1 95 ? -16.040 -12.233 17.058 1.00 40.56 95 GLN A N 1
ATOM 720 C CA . GLN A 1 95 ? -17.083 -11.247 17.343 1.00 40.56 95 GLN A CA 1
ATOM 721 C C . GLN A 1 95 ? -18.425 -11.935 17.621 1.00 40.56 95 GLN A C 1
ATOM 723 O O . GLN A 1 95 ? -19.069 -11.614 18.613 1.00 40.56 95 GLN A O 1
ATOM 728 N N . THR A 1 96 ? -18.797 -12.969 16.860 1.00 43.56 96 THR A N 1
ATOM 729 C CA . THR A 1 96 ? -20.023 -13.742 17.111 1.00 43.56 96 THR A CA 1
ATOM 730 C C . THR A 1 96 ? -19.939 -14.609 18.351 1.00 43.56 96 THR A C 1
ATOM 732 O O . THR A 1 96 ? -20.961 -14.750 18.985 1.00 43.56 96 THR A O 1
ATOM 735 N N . ARG A 1 97 ? -18.795 -15.149 18.795 1.00 45.56 97 ARG A N 1
ATOM 736 C CA . ARG A 1 97 ? -18.721 -15.879 20.083 1.00 45.56 97 ARG A CA 1
ATOM 737 C C . ARG A 1 97 ? -18.860 -14.958 21.292 1.00 45.56 97 ARG A C 1
ATOM 739 O O . ARG A 1 97 ? -19.404 -15.390 22.307 1.00 45.56 97 ARG A O 1
ATOM 746 N N . SER A 1 98 ? -18.376 -13.723 21.180 1.00 46.06 98 SER A N 1
ATOM 747 C CA . SER A 1 98 ? -18.593 -12.680 22.188 1.00 46.06 98 SER A CA 1
ATOM 748 C C . SER A 1 98 ? -20.058 -12.214 22.183 1.00 46.06 98 SER A C 1
ATOM 750 O O . SER A 1 98 ? -20.722 -12.228 23.217 1.00 46.06 98 SER A O 1
ATOM 752 N N . LEU A 1 99 ? -20.616 -11.942 20.997 1.00 48.59 99 LEU A N 1
ATOM 753 C CA . LEU A 1 99 ? -22.022 -11.564 20.810 1.00 48.59 99 LEU A CA 1
ATOM 754 C C . LEU A 1 99 ? -23.008 -12.705 21.136 1.00 48.59 99 LEU A C 1
ATOM 756 O O . LEU A 1 99 ? -24.059 -12.440 21.703 1.00 48.59 99 LEU A O 1
ATOM 760 N N . LEU A 1 100 ? -22.675 -13.972 20.863 1.00 45.62 100 LEU A N 1
ATOM 761 C CA . LEU A 1 100 ? -23.483 -15.165 21.173 1.00 45.62 100 LEU A CA 1
ATOM 762 C C . LEU A 1 100 ? -23.513 -15.449 22.673 1.00 45.62 100 LEU A C 1
ATOM 764 O O . LEU A 1 100 ? -24.555 -15.856 23.173 1.00 45.62 100 LEU A O 1
ATOM 768 N N . ARG A 1 101 ? -22.416 -15.214 23.407 1.00 49.66 101 ARG A N 1
ATOM 769 C CA . ARG A 1 101 ? -22.434 -15.315 24.878 1.00 49.66 101 ARG A CA 1
ATOM 770 C C . ARG A 1 101 ? -23.361 -14.276 25.498 1.00 49.66 101 ARG A C 1
ATOM 772 O O . ARG A 1 101 ? -24.121 -14.624 26.393 1.00 49.66 101 ARG A O 1
ATOM 779 N N . ASN A 1 102 ? -23.366 -13.058 24.961 1.00 51.97 102 ASN A N 1
ATOM 780 C CA . ASN A 1 102 ? -24.273 -11.999 25.406 1.00 51.97 102 ASN A CA 1
ATOM 781 C C . ASN A 1 102 ? -25.709 -12.158 24.859 1.00 51.97 102 ASN A C 1
ATOM 783 O O . ASN A 1 102 ? -26.648 -11.645 25.458 1.00 51.97 102 ASN A O 1
ATOM 787 N N . CYS A 1 103 ? -25.913 -12.901 23.762 1.00 44.88 103 CYS A N 1
ATOM 788 C CA . CYS A 1 103 ? -27.240 -13.202 23.206 1.00 44.88 103 CYS A CA 1
ATOM 789 C C . CYS A 1 103 ? -27.895 -14.467 23.786 1.00 44.88 103 CYS A C 1
ATOM 791 O O . CYS A 1 103 ? -29.100 -14.643 23.623 1.00 44.88 103 CYS A O 1
ATOM 793 N N . GLN A 1 104 ? -27.167 -15.353 24.474 1.00 54.03 104 GLN A N 1
ATOM 794 C CA . GLN A 1 104 ? -27.762 -16.540 25.113 1.00 54.03 104 GLN A CA 1
ATOM 795 C C . GLN A 1 104 ? -28.688 -16.189 26.288 1.00 54.03 104 GLN A C 1
ATOM 797 O O . GLN A 1 104 ? -29.611 -16.947 26.594 1.00 54.03 104 GLN A O 1
ATOM 802 N N . THR A 1 105 ? -28.469 -15.048 26.938 1.00 54.28 105 THR A N 1
ATOM 803 C CA . THR A 1 105 ? -29.385 -14.461 27.926 1.00 54.28 105 THR A CA 1
ATOM 804 C C . THR A 1 105 ? -30.626 -13.872 27.253 1.00 54.28 105 THR A C 1
ATOM 806 O O . THR A 1 105 ? -31.732 -14.162 27.698 1.00 54.28 105 THR A O 1
ATOM 809 N N . LEU A 1 106 ? -30.473 -13.165 26.126 1.00 48.44 106 LEU A N 1
ATOM 810 C CA . LEU A 1 106 ? -31.589 -12.624 25.330 1.00 48.44 106 LEU A CA 1
ATOM 811 C C . LEU A 1 106 ? -32.467 -13.716 24.691 1.00 48.44 106 LEU A C 1
ATOM 813 O O . LEU A 1 106 ? -33.687 -13.615 24.709 1.00 48.44 106 LEU A O 1
ATOM 817 N N . GLN A 1 107 ? -31.888 -14.815 24.196 1.00 47.50 107 GLN A N 1
ATOM 818 C CA . GLN A 1 107 ? -32.668 -15.948 23.673 1.00 47.50 107 GLN A CA 1
ATOM 819 C C . GLN A 1 107 ? -33.502 -16.652 24.753 1.00 47.50 107 GLN A C 1
ATOM 821 O O . GLN A 1 107 ? -34.574 -17.180 24.452 1.00 47.50 107 GLN A O 1
ATOM 826 N N . ARG A 1 108 ? -33.023 -16.680 26.005 1.00 53.28 108 ARG A N 1
ATOM 827 C CA . ARG A 1 108 ? -33.761 -17.259 27.137 1.00 53.28 108 ARG A CA 1
ATOM 828 C C . ARG A 1 108 ? -34.888 -16.345 27.608 1.00 53.28 108 ARG A C 1
ATOM 830 O O . ARG A 1 108 ? -35.981 -16.846 27.848 1.00 53.28 108 ARG A O 1
ATOM 837 N N . THR A 1 109 ? -34.661 -15.034 27.682 1.00 49.31 109 THR A N 1
ATOM 838 C CA . THR A 1 109 ? -35.717 -14.076 28.047 1.00 49.31 109 THR A CA 1
ATOM 839 C C . THR A 1 109 ? -36.780 -13.961 26.953 1.00 49.31 109 THR A C 1
ATOM 841 O O . THR A 1 109 ? -37.964 -13.961 27.267 1.00 49.31 109 THR A O 1
ATOM 844 N N . MET A 1 110 ? -36.403 -13.994 25.670 1.00 42.03 110 MET A N 1
ATOM 845 C CA . MET A 1 110 ? -37.370 -13.980 24.563 1.00 42.03 110 MET A CA 1
ATOM 846 C C . MET A 1 110 ? -38.210 -15.265 24.474 1.00 42.03 110 MET A C 1
ATOM 848 O O . MET A 1 110 ? -39.392 -15.188 24.159 1.00 42.03 110 MET A O 1
ATOM 852 N N . LYS A 1 111 ? -37.657 -16.446 24.801 1.00 47.66 111 LYS A N 1
ATOM 853 C CA . LYS A 1 111 ? -38.443 -17.698 24.876 1.00 47.66 111 LYS A CA 1
ATOM 854 C C . LYS A 1 111 ? -39.404 -17.757 26.069 1.00 47.66 111 LYS A C 1
ATOM 856 O O . LYS A 1 111 ? -40.368 -18.510 26.004 1.00 47.66 111 LYS A O 1
ATOM 861 N N . ALA A 1 112 ? -39.152 -16.997 27.135 1.00 49.66 112 ALA A N 1
ATOM 862 C CA . ALA A 1 112 ? -40.037 -16.921 28.299 1.00 49.66 112 ALA A CA 1
ATOM 863 C C . ALA A 1 112 ? -41.216 -15.951 28.102 1.00 49.66 112 ALA A C 1
ATOM 865 O O . ALA A 1 112 ? -42.225 -16.095 28.775 1.00 49.66 112 ALA A O 1
ATOM 866 N N . ILE A 1 113 ? -41.105 -14.994 27.173 1.00 42.81 113 ILE A N 1
ATOM 867 C CA . ILE A 1 113 ? -42.165 -14.017 26.858 1.00 42.81 113 ILE A CA 1
ATOM 868 C C . ILE A 1 113 ? -43.192 -14.584 25.852 1.00 42.81 113 ILE A C 1
ATOM 870 O O . ILE A 1 113 ? -44.285 -14.049 25.717 1.00 42.81 113 ILE A O 1
ATOM 874 N N . VAL A 1 114 ? -42.869 -15.686 25.161 1.00 43.59 114 VAL A N 1
ATOM 875 C CA . VAL A 1 114 ? -43.738 -16.339 24.156 1.00 43.59 114 VAL A CA 1
ATOM 876 C C . VAL A 1 114 ? -44.355 -17.649 24.695 1.00 43.59 114 VAL A C 1
ATOM 878 O O . VAL A 1 114 ? -44.613 -18.583 23.939 1.00 43.59 114 VAL A O 1
ATOM 881 N N . LYS A 1 115 ? -44.584 -17.753 26.008 1.00 42.97 115 LYS A N 1
ATOM 882 C CA . LYS A 1 115 ? -45.406 -18.813 26.614 1.00 42.97 115 LYS A CA 1
ATOM 883 C C . LYS A 1 115 ? -46.513 -18.220 27.465 1.00 42.97 115 LYS A C 1
ATOM 885 O O . LYS A 1 115 ? -46.219 -17.237 28.174 1.00 42.97 115 LYS A O 1
#

Nearest PDB structures (foldseek):
  6ne2-assembly1_B  TM=8.326E-01  e=2.389E-02  Escherichia coli
  4k5b-assembly2_B  TM=8.448E-01  e=3.334E-02  Escherichia coli
  4gmr-assembly2_B  TM=7.647E-01  e=1.913E-02  synthetic construct
  2xzt-assembly2_G  TM=7.790E-01  e=3.726E-02  synthetic construct
  6xkc-assembly1_A  TM=6.773E-01  e=6.144E-02  Homo sapiens

Sequence (115 aa):
MSAVVSEHIEAVRLLVDAGAAIETETSWGDSALTIAARNGLEEITNFLADKGAILPQGPAGRRASRAAPRRGYHQLVRRLTADYNRLAQQPLQRQTRSLLRNCQTLQRTMKAIVK

Mean predicted aligned error: 12.77 Å

Secondary structure (DSSP, 8-state):
-HHHHTT-HHHHHHHHHTT--TT-B-TTS-BHHHHHHHHT-HHHHHHHHHTT----TTHHHHHHHHHGGGTTTHHHHHHHHHHHHHHHSS-THHHHHHHHHHHHHHHHHHHHHT-

Organism: NCBI:txid1531966

InterPro domains:
  IPR002110 Ankyrin repeat [PF12796] (1-81)
  IPR036770 Ankyrin repeat-containing domain superfamily [G3DSA:1.25.40.20] (1-113)
  IPR036770 Ankyrin repeat-containing domain superfamily [SSF48403] (2-81)

Solvent-accessible surface area (backbone atoms only — not comparable to full-atom values): 6419 Å² total; per-residue (Å²): 97,70,40,58,76,67,69,36,55,67,55,43,49,54,43,48,76,70,63,50,71,60,84,50,58,46,100,77,54,40,29,47,47,28,53,19,34,48,73,62,39,62,67,54,29,50,54,38,43,76,73,66,46,70,53,50,94,48,73,31,26,56,46,19,56,68,43,15,71,84,71,74,45,44,64,59,47,48,45,44,47,49,55,44,49,50,57,68,66,45,54,69,58,64,63,44,54,56,51,46,63,65,38,55,58,52,57,51,56,57,59,60,71,75,109

pLDDT: mean 70.92, std 16.19, range [40.56, 90.44]

Foldseek 3Di:
DVCLVVLPVVVLVVCVVVPNDQCDADPVRAGSLLSNLLVVSVVSNVVSVVVPRAQDPDPSLVNSCVNNPPHVCNVVSCCRVVVVVVVVVPPCVVVVVVVVVVCVVVVVVVVVVVD

Radius of gyration: 20.08 Å; Cα contacts (8 Å, |Δi|>4): 113; chains: 1; bounding box: 60×35×41 Å